Protein AF-A0A8T9BSM0-F1 (afdb_monomer_lite)

pLDDT: mean 89.09, std 10.53, range [49.81, 97.75]

Organism: NCBI:txid602035

Sequence (96 aa):
MRAKDTARLSVLRSLLSSTLNASKTSSPINTDLQMLSLLRKSSAQGKTASEEFRKNGREDLAAKEEAQVGILEEYAGGVEVVGEGEIRGVVEGVVN

Foldseek 3Di:
DPPPPPLLVVLVVVLVVVQVVCVVDPRHDDDPVSSLVVLVVLLVVLCVVLVVCVVVVNNVSNVSSVSNSVSSVVVSVPDDDDDPVNVVVVVVVVVD

Secondary structure (DSSP, 8-state):
--S--HHHHHHHHHHHHHHHHHTTSSS---SHHHHHHHHHHHHHHHHHHHHHHHHTT-HHHHHHHHHHHHHHHHHHHTS----HHHHHHHHHHHH-

Structure (mmCIF, N/CA/C/O backbone):
data_AF-A0A8T9BSM0-F1
#
_entry.id   AF-A0A8T9BSM0-F1
#
loop_
_atom_site.group_PDB
_atom_site.id
_atom_site.type_symbol
_atom_site.label_atom_id
_atom_site.label_alt_id
_atom_site.label_comp_id
_atom_site.label_asym_id
_atom_site.label_entity_id
_atom_site.label_seq_id
_atom_site.pdbx_PDB_ins_code
_atom_site.Cartn_x
_atom_site.Cartn_y
_atom_site.Cartn_z
_atom_site.occupancy
_atom_site.B_iso_or_equiv
_atom_site.auth_seq_id
_atom_site.auth_comp_id
_atom_site.auth_asym_id
_atom_site.auth_atom_id
_atom_site.pdbx_PDB_model_num
ATOM 1 N N . MET A 1 1 ? -9.005 17.663 -4.412 1.00 54.56 1 MET A N 1
ATOM 2 C CA . MET A 1 1 ? -10.133 18.341 -3.722 1.00 54.56 1 MET A CA 1
ATOM 3 C C . MET A 1 1 ? -11.311 18.653 -4.668 1.00 54.56 1 MET A C 1
ATOM 5 O O . MET A 1 1 ? -11.995 19.640 -4.456 1.00 54.56 1 MET A O 1
ATOM 9 N N . ARG A 1 2 ? -11.601 17.805 -5.677 1.00 53.81 2 ARG A N 1
ATOM 10 C CA . ARG A 1 2 ? -12.745 17.985 -6.605 1.00 53.81 2 ARG A CA 1
ATOM 11 C C . ARG A 1 2 ? -13.889 16.972 -6.410 1.00 53.81 2 ARG A C 1
ATOM 13 O O . ARG A 1 2 ? -15.028 17.331 -6.650 1.00 53.81 2 ARG A O 1
ATOM 20 N N . ALA A 1 3 ? -13.608 15.770 -5.894 1.00 66.62 3 ALA A N 1
ATOM 21 C CA . ALA A 1 3 ? -14.602 14.700 -5.700 1.00 66.62 3 ALA A CA 1
ATOM 22 C C . ALA A 1 3 ? -14.998 14.440 -4.228 1.00 66.62 3 ALA A C 1
ATOM 24 O O . ALA A 1 3 ? -15.693 13.476 -3.947 1.00 66.62 3 ALA A O 1
ATOM 25 N N . LYS A 1 4 ? -14.506 15.244 -3.269 1.00 72.50 4 LYS A N 1
ATOM 26 C CA . LYS A 1 4 ? -14.595 14.984 -1.808 1.00 72.50 4 LYS A CA 1
ATOM 27 C C . LYS A 1 4 ? -14.108 13.593 -1.344 1.00 72.50 4 LYS A C 1
ATOM 29 O O . LYS A 1 4 ? -14.261 13.272 -0.174 1.00 72.50 4 LYS A O 1
ATOM 34 N N . ASP A 1 5 ? -13.445 12.828 -2.209 1.00 84.88 5 ASP A N 1
ATOM 35 C CA . ASP A 1 5 ? -12.804 11.557 -1.871 1.00 84.88 5 ASP A CA 1
ATOM 36 C C . ASP A 1 5 ? -11.556 11.801 -1.005 1.00 84.88 5 ASP A C 1
ATOM 38 O O . ASP A 1 5 ? -10.457 12.105 -1.486 1.00 84.88 5 ASP A O 1
ATOM 42 N N . THR A 1 6 ? -11.764 11.772 0.309 1.00 86.81 6 THR A N 1
ATOM 43 C CA . THR A 1 6 ? -10.730 12.015 1.316 1.00 86.81 6 THR A CA 1
ATOM 44 C C . THR A 1 6 ? -9.766 10.840 1.440 1.00 86.81 6 THR A C 1
ATOM 46 O O . THR A 1 6 ? -8.580 11.074 1.679 1.00 86.81 6 THR A O 1
ATOM 49 N N . ALA A 1 7 ? -10.239 9.608 1.230 1.00 88.31 7 ALA A N 1
ATOM 50 C CA . ALA A 1 7 ? -9.427 8.398 1.304 1.00 88.3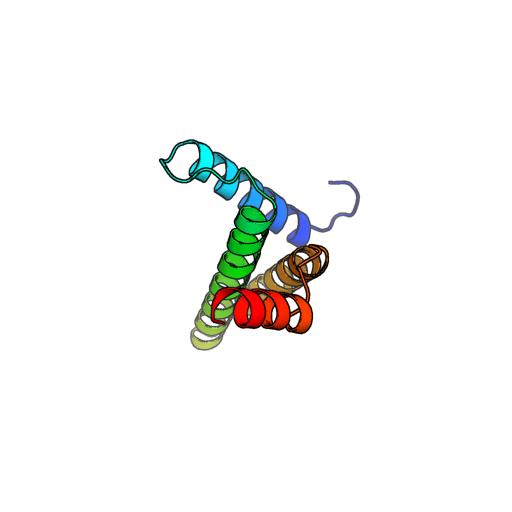1 7 ALA A CA 1
ATOM 51 C C . ALA A 1 7 ? -8.392 8.373 0.174 1.00 88.31 7 ALA A C 1
ATOM 53 O O . ALA A 1 7 ? -7.191 8.295 0.438 1.00 88.31 7 ALA A O 1
ATOM 54 N N . ARG A 1 8 ? -8.824 8.584 -1.074 1.00 92.19 8 ARG A N 1
ATOM 55 C CA . ARG A 1 8 ? -7.923 8.635 -2.237 1.00 92.19 8 ARG A CA 1
ATOM 56 C C . ARG A 1 8 ? -6.920 9.768 -2.136 1.00 92.19 8 ARG A C 1
ATOM 58 O O . ARG A 1 8 ? -5.744 9.604 -2.447 1.00 92.19 8 ARG A O 1
ATOM 65 N N . LEU A 1 9 ? -7.362 10.922 -1.643 1.00 92.06 9 LEU A N 1
ATOM 66 C CA . LEU A 1 9 ? -6.473 12.053 -1.411 1.00 92.06 9 LEU A CA 1
ATOM 67 C C . LEU A 1 9 ? -5.410 11.752 -0.341 1.00 92.06 9 LEU A C 1
ATOM 69 O O . LEU A 1 9 ? -4.268 12.183 -0.495 1.00 92.06 9 LEU A O 1
ATOM 73 N N . SER A 1 10 ? -5.774 11.037 0.726 1.00 91.38 10 SER A N 1
ATOM 74 C CA . SER A 1 10 ? -4.831 10.584 1.756 1.00 91.38 10 SER A CA 1
ATOM 75 C C . SER A 1 10 ? -3.771 9.658 1.159 1.00 91.38 10 SER A C 1
ATOM 77 O O . SER A 1 10 ? -2.578 9.923 1.308 1.00 91.38 10 SER A O 1
ATOM 79 N N . VAL A 1 11 ? -4.204 8.647 0.397 1.00 94.44 11 VAL A N 1
ATOM 80 C CA . VAL A 1 11 ? -3.317 7.695 -0.291 1.00 94.44 11 VAL A CA 1
ATOM 81 C C . VAL A 1 11 ? -2.330 8.422 -1.203 1.00 94.44 11 VAL A C 1
ATOM 83 O O . VAL A 1 11 ? -1.121 8.251 -1.064 1.00 94.44 11 VAL A O 1
ATOM 86 N N . LEU A 1 12 ? -2.818 9.301 -2.083 1.00 93.94 12 LEU A N 1
ATOM 87 C CA . LEU A 1 12 ? -1.966 10.040 -3.019 1.00 93.94 12 LEU A CA 1
ATOM 88 C C . LEU A 1 12 ? -0.943 10.936 -2.309 1.00 93.94 12 LEU A C 1
ATOM 90 O O . LEU A 1 12 ? 0.207 11.019 -2.738 1.00 93.94 12 LEU A O 1
ATOM 94 N N . ARG A 1 13 ? -1.328 11.597 -1.209 1.00 94.81 13 ARG A N 1
ATOM 95 C CA . ARG A 1 13 ? -0.390 12.407 -0.413 1.00 94.81 13 ARG A CA 1
ATOM 96 C C . ARG A 1 13 ? 0.669 11.554 0.268 1.00 94.81 13 ARG A C 1
ATOM 98 O O . ARG A 1 13 ? 1.831 11.955 0.288 1.00 94.81 13 ARG A O 1
ATOM 105 N N . SER A 1 14 ? 0.270 10.404 0.806 1.00 93.69 14 SER A N 1
ATOM 106 C CA . SER A 1 14 ? 1.190 9.450 1.422 1.00 93.69 14 SER A CA 1
ATOM 107 C C . SER A 1 14 ? 2.221 8.966 0.402 1.00 93.69 14 SER A C 1
ATOM 109 O O . SER A 1 14 ? 3.418 9.122 0.622 1.00 93.69 14 SER A O 1
ATOM 111 N N . LEU A 1 15 ? 1.772 8.526 -0.778 1.00 94.62 15 LEU A N 1
ATOM 112 C CA . LEU A 1 15 ? 2.649 8.076 -1.863 1.00 94.62 15 LEU A CA 1
ATOM 113 C C . LEU A 1 15 ? 3.595 9.174 -2.359 1.00 94.62 15 LEU A C 1
ATOM 115 O O . LEU A 1 15 ? 4.782 8.916 -2.569 1.00 94.62 15 LEU A O 1
ATOM 119 N N . LEU A 1 16 ? 3.100 10.406 -2.508 1.00 94.88 16 LEU A N 1
ATOM 120 C CA . LEU A 1 16 ? 3.937 11.548 -2.877 1.00 94.88 16 LEU A CA 1
ATOM 121 C C . LEU A 1 16 ? 5.025 11.794 -1.825 1.00 94.88 16 LEU A C 1
ATOM 123 O O . LEU A 1 16 ? 6.184 12.002 -2.177 1.00 94.88 16 LEU A O 1
ATOM 127 N N . SER A 1 17 ? 4.670 11.733 -0.539 1.00 96.12 17 SER A N 1
ATOM 128 C CA . SER A 1 17 ? 5.636 11.874 0.550 1.00 96.12 17 SER A CA 1
ATOM 129 C C . SER A 1 17 ? 6.653 10.734 0.558 1.00 96.12 17 SER A C 1
ATOM 131 O O . SER A 1 17 ? 7.847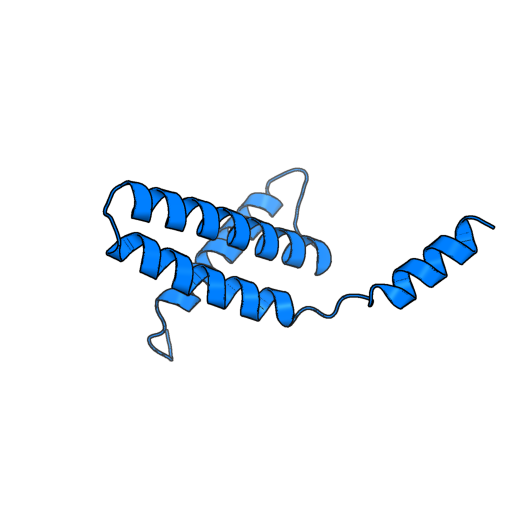 11.002 0.669 1.00 96.12 17 SER A O 1
ATOM 133 N N . SER A 1 18 ? 6.222 9.484 0.378 1.00 94.19 18 SER A N 1
ATOM 134 C CA . SER A 1 18 ? 7.116 8.326 0.275 1.00 94.19 18 SER A CA 1
ATOM 135 C C . SER A 1 18 ? 8.091 8.460 -0.892 1.00 94.19 18 SER A C 1
ATOM 137 O O . SER A 1 18 ? 9.282 8.216 -0.718 1.00 94.19 18 SER A O 1
ATOM 139 N N . THR A 1 19 ? 7.612 8.915 -2.049 1.00 94.56 19 THR A N 1
ATOM 140 C CA . THR A 1 19 ? 8.436 9.135 -3.246 1.00 94.56 19 THR A CA 1
ATOM 141 C C . THR A 1 19 ? 9.444 10.263 -3.026 1.00 94.56 19 THR A C 1
ATOM 143 O O . THR A 1 19 ? 10.631 10.105 -3.306 1.00 94.56 19 THR A O 1
ATOM 146 N N . LEU A 1 20 ? 9.000 11.382 -2.444 1.00 95.56 20 LEU A N 1
ATOM 147 C CA . LEU A 1 20 ? 9.866 12.508 -2.086 1.00 95.56 20 LEU A CA 1
ATOM 148 C C . LEU A 1 20 ? 10.905 12.140 -1.018 1.00 95.56 20 LEU A C 1
ATOM 150 O O . LEU A 1 20 ? 12.003 12.686 -1.002 1.00 95.56 20 LEU A O 1
ATOM 154 N N . ASN A 1 21 ? 10.566 11.248 -0.094 1.00 95.12 21 ASN A N 1
ATOM 155 C CA . ASN A 1 21 ? 11.520 10.764 0.895 1.00 95.12 21 ASN A CA 1
ATOM 156 C C . ASN A 1 21 ? 12.533 9.819 0.244 1.00 95.12 21 ASN A C 1
ATOM 158 O O . ASN A 1 21 ? 13.727 9.969 0.485 1.00 95.12 21 ASN A O 1
ATOM 162 N N . ALA A 1 22 ? 12.085 8.911 -0.628 1.00 95.06 22 ALA A N 1
ATOM 163 C CA . ALA A 1 22 ? 12.959 8.007 -1.370 1.00 95.06 22 ALA A CA 1
ATOM 164 C C . ALA A 1 22 ? 13.974 8.765 -2.243 1.00 95.06 22 ALA A C 1
ATOM 166 O O . ALA A 1 22 ? 15.139 8.372 -2.289 1.00 95.06 22 ALA A O 1
ATOM 167 N N . SER A 1 23 ? 13.581 9.891 -2.854 1.00 94.69 23 SER A N 1
ATOM 168 C CA . SER A 1 23 ? 14.484 10.716 -3.674 1.00 94.69 23 SER A CA 1
ATOM 169 C C . SER A 1 23 ? 15.644 11.352 -2.899 1.00 94.69 23 SER A C 1
ATOM 171 O O . SER A 1 23 ? 16.632 11.760 -3.503 1.00 94.69 23 SER A O 1
ATOM 173 N N . LYS A 1 24 ? 15.558 11.404 -1.565 1.00 95.25 24 LYS A N 1
ATOM 174 C CA . LYS A 1 24 ? 16.625 11.887 -0.672 1.00 95.25 24 LYS A CA 1
ATOM 175 C C . LYS A 1 24 ? 17.543 10.766 -0.173 1.00 95.25 24 LYS A C 1
ATOM 177 O O . LYS A 1 24 ? 18.409 11.017 0.660 1.00 95.25 24 LYS A O 1
ATOM 182 N N . THR A 1 25 ? 17.334 9.532 -0.627 1.00 95.00 25 THR A N 1
ATOM 183 C CA . THR A 1 25 ? 18.113 8.349 -0.234 1.00 95.00 25 THR A CA 1
ATOM 184 C C . THR A 1 25 ? 18.905 7.796 -1.418 1.00 95.00 25 THR A C 1
ATOM 186 O O . THR A 1 25 ? 18.771 8.266 -2.544 1.00 95.00 25 THR A O 1
ATOM 189 N N . SER A 1 26 ? 19.700 6.749 -1.187 1.00 93.38 26 SER A N 1
ATOM 190 C CA . SER A 1 26 ? 20.380 6.004 -2.254 1.00 93.38 26 SER A CA 1
ATOM 191 C C . SER A 1 26 ? 19.437 5.163 -3.127 1.00 93.38 26 SER A C 1
ATOM 193 O O . SER A 1 26 ? 19.891 4.547 -4.086 1.00 93.38 26 SER A O 1
ATOM 195 N N . SER A 1 27 ? 18.140 5.097 -2.803 1.00 91.88 27 SER A N 1
ATOM 196 C CA . SER A 1 27 ? 17.141 4.273 -3.498 1.00 91.88 27 SER A CA 1
ATOM 197 C C . SER A 1 27 ? 15.934 5.107 -3.962 1.00 91.88 27 SER A C 1
ATOM 199 O O . SER A 1 27 ? 14.826 4.919 -3.454 1.00 91.88 27 SER A O 1
ATOM 201 N N . PRO A 1 28 ? 16.122 6.052 -4.904 1.00 94.75 28 PRO A N 1
ATOM 202 C CA . PRO A 1 28 ? 15.026 6.822 -5.484 1.00 94.75 28 PRO A CA 1
ATOM 203 C C . PRO A 1 28 ? 14.082 5.941 -6.317 1.00 94.75 28 PRO A C 1
ATOM 205 O O . PRO A 1 28 ? 14.483 4.919 -6.878 1.00 94.75 28 PRO A O 1
ATOM 208 N N . ILE A 1 29 ? 12.827 6.377 -6.434 1.00 94.56 29 ILE A N 1
ATOM 209 C CA . ILE A 1 29 ? 11.820 5.761 -7.305 1.00 94.56 29 ILE A CA 1
ATOM 210 C C . ILE A 1 29 ? 11.846 6.500 -8.643 1.00 94.56 29 ILE A C 1
ATOM 212 O O . ILE A 1 29 ? 11.372 7.629 -8.730 1.00 94.56 29 ILE A O 1
ATOM 216 N N . ASN A 1 30 ? 12.406 5.859 -9.665 1.00 92.56 30 ASN A N 1
ATOM 217 C CA . ASN A 1 30 ? 12.587 6.421 -11.008 1.00 92.56 30 ASN A CA 1
ATOM 218 C C . ASN A 1 30 ? 11.875 5.610 -12.101 1.00 92.56 30 ASN A C 1
ATOM 220 O O . ASN A 1 30 ? 11.888 6.009 -13.261 1.00 92.56 30 ASN A O 1
ATOM 224 N N . THR A 1 31 ? 11.301 4.457 -11.755 1.00 92.31 31 THR A N 1
ATOM 225 C CA . THR A 1 31 ? 10.673 3.533 -12.707 1.00 92.31 31 THR A CA 1
ATOM 226 C C . THR A 1 31 ? 9.295 3.103 -12.227 1.00 92.31 31 THR A C 1
ATOM 228 O O . THR A 1 31 ? 9.040 3.030 -11.020 1.00 92.31 31 THR A O 1
ATOM 231 N N . ASP A 1 32 ? 8.431 2.737 -13.172 1.00 89.19 32 ASP A N 1
ATOM 232 C CA . ASP A 1 32 ? 7.077 2.261 -12.878 1.00 89.19 32 ASP A CA 1
ATOM 233 C C . ASP A 1 32 ? 7.092 0.991 -12.021 1.00 89.19 32 ASP A C 1
ATOM 235 O O . ASP A 1 32 ? 6.271 0.839 -11.121 1.00 89.19 32 ASP A O 1
ATOM 239 N N . LEU A 1 33 ? 8.088 0.117 -12.203 1.00 90.31 33 LEU A N 1
ATOM 240 C CA . LEU A 1 33 ? 8.271 -1.076 -11.370 1.00 90.31 33 LEU A CA 1
ATOM 241 C C . LEU A 1 33 ? 8.626 -0.735 -9.917 1.00 90.31 33 LEU A C 1
ATOM 243 O O . LEU A 1 33 ? 8.114 -1.366 -8.990 1.00 90.31 33 LEU A O 1
ATOM 247 N N . GLN A 1 34 ? 9.471 0.275 -9.688 1.00 92.88 34 GLN A N 1
ATOM 248 C CA . GLN A 1 34 ? 9.764 0.746 -8.331 1.00 92.88 34 GLN A CA 1
ATOM 249 C C . GLN A 1 34 ? 8.529 1.388 -7.690 1.00 92.88 34 GLN A C 1
ATOM 251 O O . GLN A 1 34 ? 8.272 1.173 -6.504 1.00 92.88 34 GLN A O 1
ATOM 256 N N . MET A 1 35 ? 7.733 2.123 -8.472 1.00 93.50 35 MET A N 1
ATOM 257 C CA . MET A 1 35 ? 6.469 2.695 -8.007 1.00 93.50 35 MET A CA 1
ATOM 258 C C . MET A 1 35 ? 5.447 1.600 -7.675 1.00 93.50 35 MET A C 1
ATOM 260 O O . MET A 1 35 ? 4.827 1.631 -6.613 1.00 93.50 35 MET A O 1
ATOM 264 N N . LEU A 1 36 ? 5.328 0.575 -8.518 1.00 92.75 36 LEU A N 1
ATOM 265 C CA . LEU A 1 36 ? 4.497 -0.599 -8.261 1.00 92.75 36 LEU A CA 1
A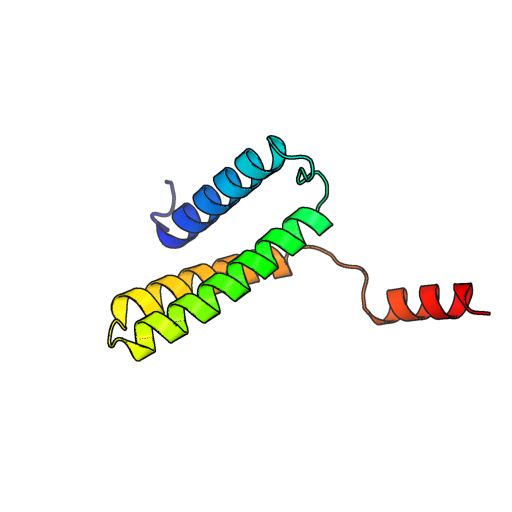TOM 266 C C . LEU A 1 36 ? 4.942 -1.339 -6.995 1.00 92.75 36 LEU A C 1
ATOM 268 O O . LEU A 1 36 ? 4.108 -1.755 -6.189 1.00 92.75 36 LEU A O 1
ATOM 272 N N . SER A 1 37 ? 6.252 -1.468 -6.777 1.00 93.69 37 SER A N 1
ATOM 273 C CA . SER A 1 37 ? 6.788 -2.041 -5.542 1.00 93.69 37 SER A CA 1
ATOM 274 C C . SER A 1 37 ? 6.409 -1.208 -4.315 1.00 93.69 37 SER A C 1
ATOM 276 O O . SER A 1 37 ? 6.086 -1.787 -3.276 1.00 93.69 37 SER A O 1
ATOM 278 N N . LEU A 1 38 ? 6.426 0.127 -4.413 1.00 94.56 38 LEU A N 1
ATOM 279 C CA . LEU A 1 38 ? 5.958 1.007 -3.341 1.00 94.56 38 LEU A CA 1
ATOM 280 C C . LEU A 1 38 ? 4.461 0.797 -3.075 1.00 94.56 38 LEU A C 1
ATOM 282 O O . LEU A 1 38 ? 4.088 0.583 -1.925 1.00 94.56 38 LEU A O 1
ATOM 286 N N . LEU A 1 39 ? 3.621 0.790 -4.117 1.00 94.75 39 LEU A N 1
ATOM 287 C CA . LEU A 1 39 ? 2.174 0.568 -4.000 1.00 94.75 39 LEU A CA 1
ATOM 288 C C . LEU A 1 39 ? 1.855 -0.757 -3.295 1.00 94.75 39 LEU A C 1
ATOM 290 O O . LEU A 1 39 ? 1.085 -0.783 -2.334 1.00 94.75 39 LEU A O 1
ATOM 294 N N . ARG A 1 40 ? 2.499 -1.851 -3.721 1.00 94.44 40 ARG A N 1
ATOM 295 C CA . ARG A 1 40 ? 2.338 -3.180 -3.110 1.00 94.44 40 ARG A CA 1
ATOM 296 C C . ARG A 1 40 ? 2.785 -3.194 -1.651 1.00 94.44 40 ARG A C 1
ATOM 298 O O . ARG A 1 40 ? 2.081 -3.741 -0.804 1.00 94.44 40 ARG A O 1
ATOM 305 N N . LYS A 1 41 ? 3.922 -2.563 -1.342 1.00 95.31 41 LYS A N 1
ATOM 306 C CA . LYS A 1 41 ? 4.422 -2.445 0.033 1.00 95.31 41 LYS A CA 1
ATOM 307 C C . LYS A 1 41 ? 3.449 -1.669 0.920 1.00 95.31 41 LYS A C 1
ATOM 309 O O . LYS A 1 41 ? 3.137 -2.129 2.013 1.00 95.31 41 LYS A O 1
ATOM 314 N N . SER A 1 42 ? 2.955 -0.524 0.454 1.00 95.00 42 SER A N 1
ATOM 315 C CA . SER A 1 42 ? 1.975 0.282 1.185 1.00 95.00 42 SER A CA 1
ATOM 316 C C . SER A 1 42 ? 0.661 -0.471 1.397 1.00 95.00 42 SER A C 1
ATOM 318 O O . SER A 1 42 ? 0.110 -0.413 2.491 1.00 95.00 42 SER A O 1
ATOM 320 N N . SER A 1 43 ? 0.192 -1.227 0.398 1.00 95.56 43 SER A N 1
ATOM 321 C CA . SER A 1 43 ? -1.002 -2.075 0.529 1.00 95.56 43 SER A CA 1
ATOM 322 C C . SER A 1 43 ? -0.810 -3.152 1.603 1.00 95.56 43 SER A C 1
ATOM 324 O O . SER A 1 43 ? -1.649 -3.302 2.488 1.00 95.56 43 SER A O 1
ATOM 326 N N . ALA A 1 44 ? 0.335 -3.844 1.602 1.00 95.75 44 ALA A N 1
ATOM 327 C CA . ALA A 1 44 ? 0.651 -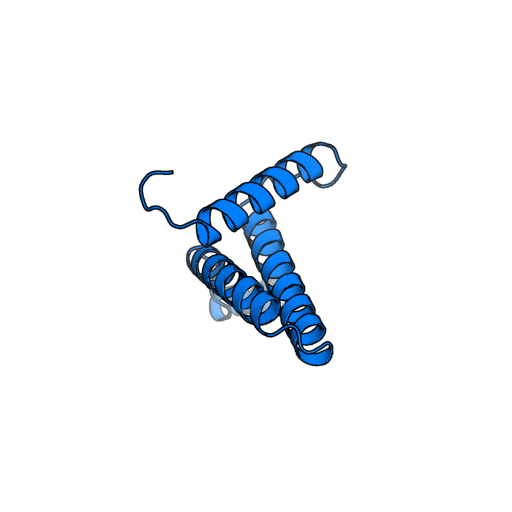4.841 2.624 1.00 95.75 44 ALA A CA 1
ATOM 328 C C . ALA A 1 44 ? 0.699 -4.234 4.038 1.00 95.75 44 ALA A C 1
ATOM 330 O O . ALA A 1 44 ? 0.118 -4.792 4.965 1.00 95.75 44 ALA A O 1
ATOM 331 N N . GLN A 1 45 ? 1.331 -3.065 4.194 1.00 96.00 45 GLN A N 1
ATOM 332 C CA . GLN A 1 45 ? 1.372 -2.344 5.471 1.00 96.00 45 GLN A CA 1
ATOM 333 C C . GLN A 1 45 ? -0.027 -1.945 5.956 1.00 96.00 45 GLN A C 1
ATOM 335 O O . GLN A 1 45 ? -0.330 -2.128 7.132 1.00 96.00 45 GLN A O 1
ATOM 340 N N . GLY A 1 46 ? -0.889 -1.454 5.059 1.00 95.94 46 GLY A N 1
ATOM 341 C CA . GLY A 1 46 ? -2.278 -1.119 5.385 1.00 95.94 46 GLY A CA 1
ATOM 342 C C . GLY A 1 46 ? -3.095 -2.338 5.825 1.00 95.94 46 GLY A C 1
ATOM 343 O O . GLY A 1 46 ? -3.862 -2.248 6.781 1.00 95.94 46 GLY A O 1
ATOM 344 N N . LYS A 1 47 ? -2.884 -3.509 5.205 1.00 96.69 47 LYS A N 1
ATOM 345 C CA . LYS A 1 47 ? -3.527 -4.768 5.630 1.00 96.69 47 LYS A CA 1
ATOM 346 C C . LYS A 1 47 ? -3.109 -5.165 7.043 1.00 96.69 47 LYS A C 1
ATOM 348 O O . LYS A 1 47 ? -3.972 -5.421 7.877 1.00 96.69 47 LYS A O 1
ATOM 353 N N . THR A 1 48 ? -1.806 -5.143 7.334 1.00 97.56 48 THR A N 1
ATOM 354 C CA . THR A 1 48 ? -1.298 -5.412 8.689 1.00 97.56 48 THR A CA 1
ATOM 355 C C . THR A 1 48 ? -1.870 -4.422 9.705 1.00 97.56 48 THR A C 1
ATOM 357 O O . THR A 1 48 ? -2.341 -4.840 10.760 1.00 97.56 48 THR A O 1
ATOM 360 N N . ALA A 1 49 ? -1.906 -3.128 9.375 1.00 96.56 49 ALA A N 1
ATOM 361 C CA . ALA A 1 49 ? -2.469 -2.102 10.249 1.00 96.56 49 ALA A CA 1
ATOM 362 C C . ALA A 1 49 ? -3.974 -2.306 10.499 1.00 96.56 49 ALA A C 1
ATOM 364 O O . ALA A 1 49 ? -4.418 -2.187 11.640 1.00 96.56 49 ALA A O 1
ATOM 365 N N . SER A 1 50 ? -4.759 -2.664 9.473 1.00 97.19 50 SER A N 1
ATOM 366 C CA . SER A 1 50 ? -6.186 -2.974 9.646 1.00 97.19 50 SER A CA 1
ATOM 367 C C . SER A 1 50 ? -6.394 -4.138 10.618 1.00 97.19 50 SER A C 1
ATOM 369 O O . SER A 1 50 ? -7.185 -4.038 11.560 1.00 97.19 50 SER A O 1
ATOM 371 N N . GLU A 1 51 ? -5.634 -5.224 10.450 1.00 97.25 51 GLU A N 1
ATOM 372 C CA . GLU A 1 51 ? -5.704 -6.376 11.351 1.00 97.25 51 GLU A CA 1
ATOM 373 C C . GLU A 1 51 ? -5.336 -6.007 12.793 1.00 97.25 51 GLU A C 1
ATOM 375 O O . GLU A 1 51 ? -5.987 -6.466 13.733 1.00 97.25 51 GLU A O 1
ATOM 380 N N . GLU A 1 52 ? -4.313 -5.173 12.988 1.00 97.75 52 GLU A N 1
ATOM 381 C CA . GLU A 1 52 ? -3.924 -4.675 14.309 1.00 97.75 52 GLU A CA 1
ATOM 382 C C . GLU A 1 52 ? -5.005 -3.787 14.932 1.00 97.75 52 GLU A C 1
ATOM 384 O O . GLU A 1 52 ? -5.325 -3.950 16.112 1.00 97.75 52 GLU A O 1
ATOM 389 N N . PHE A 1 53 ? -5.623 -2.885 14.167 1.00 97.38 53 PHE A N 1
ATOM 390 C CA . PHE A 1 53 ? -6.727 -2.068 14.669 1.00 97.38 53 PHE A CA 1
ATOM 391 C C . PHE A 1 53 ? -7.933 -2.919 15.057 1.00 97.38 53 PHE A C 1
ATOM 393 O O . PHE A 1 53 ? -8.486 -2.723 16.143 1.00 97.38 53 PHE A O 1
ATOM 400 N N . ARG A 1 54 ? -8.285 -3.917 14.240 1.00 96.75 54 ARG A N 1
ATOM 401 C CA . ARG A 1 54 ? -9.369 -4.857 14.539 1.00 96.75 54 ARG A CA 1
ATOM 402 C C . ARG A 1 54 ? -9.091 -5.656 15.814 1.00 96.75 54 ARG A C 1
ATOM 404 O O . ARG A 1 54 ? -9.960 -5.754 16.677 1.00 96.75 54 ARG A O 1
ATOM 411 N N . LYS A 1 55 ? -7.861 -6.157 15.992 1.00 97.19 55 LYS A N 1
ATOM 412 C CA . LYS A 1 55 ? -7.434 -6.858 17.223 1.00 97.19 55 LYS A CA 1
ATOM 413 C C . LYS A 1 55 ? -7.563 -5.987 18.477 1.00 97.19 55 LYS A C 1
ATOM 415 O O . LYS A 1 55 ? -7.836 -6.511 19.550 1.00 97.19 55 LYS A O 1
ATOM 420 N N . ASN A 1 56 ? -7.406 -4.671 18.338 1.00 96.94 56 ASN A N 1
ATOM 421 C CA . ASN A 1 56 ? -7.541 -3.699 19.425 1.00 96.94 56 ASN A CA 1
ATOM 422 C C . ASN A 1 56 ? -8.958 -3.095 19.549 1.00 96.94 56 ASN A C 1
ATOM 424 O O . ASN A 1 56 ? -9.141 -2.107 20.261 1.00 96.94 56 ASN A O 1
ATOM 428 N N . GLY A 1 57 ? -9.963 -3.646 18.856 1.00 96.56 57 GLY A N 1
ATOM 429 C CA . GLY A 1 57 ? -11.356 -3.184 18.926 1.00 96.56 57 GLY A CA 1
ATOM 430 C C . GLY A 1 57 ? -11.627 -1.843 18.232 1.00 96.56 57 GLY A C 1
ATOM 431 O O . GLY A 1 57 ? -12.642 -1.203 18.502 1.00 96.56 57 GLY A O 1
ATOM 432 N N . ARG A 1 58 ? -10.727 -1.391 17.351 1.00 97.00 58 ARG A N 1
ATOM 433 C CA . ARG A 1 58 ? -10.820 -0.126 16.604 1.00 97.00 58 ARG A CA 1
ATOM 434 C C . ARG A 1 58 ? -11.302 -0.350 15.174 1.00 97.00 58 ARG A C 1
ATOM 436 O O . ARG A 1 58 ? -10.582 -0.089 14.211 1.00 97.00 58 ARG A O 1
ATOM 443 N N . GLU A 1 59 ? -12.543 -0.811 15.042 1.00 96.00 59 GLU A N 1
ATOM 444 C CA . GLU A 1 59 ? -13.154 -1.118 13.740 1.00 96.00 59 GLU A CA 1
ATOM 445 C C . GLU A 1 59 ? -13.231 0.109 12.815 1.00 96.00 59 GLU A C 1
ATOM 447 O O . GLU A 1 59 ? -13.093 -0.005 11.599 1.00 96.00 59 GLU A O 1
ATOM 452 N N . ASP A 1 60 ? -13.374 1.307 13.392 1.00 95.62 60 ASP A N 1
ATOM 453 C CA . ASP A 1 60 ? -13.371 2.580 12.669 1.00 95.62 60 ASP A CA 1
ATOM 454 C C . ASP A 1 60 ? -12.054 2.827 11.916 1.00 95.62 60 ASP A C 1
ATOM 456 O O . ASP A 1 60 ? -12.054 3.315 10.783 1.00 95.62 60 ASP A O 1
ATOM 460 N N . LEU A 1 61 ? -10.927 2.471 12.537 1.00 94.31 61 LEU A N 1
ATOM 461 C CA . LEU A 1 61 ? -9.606 2.602 11.930 1.00 94.31 61 LEU A CA 1
ATOM 462 C C . LEU A 1 61 ? -9.315 1.454 10.966 1.00 94.31 61 LEU A C 1
ATOM 464 O O . LEU A 1 61 ? -8.748 1.704 9.905 1.00 94.31 61 LEU A O 1
ATOM 468 N N . ALA A 1 62 ? -9.753 0.235 11.289 1.00 96.81 62 ALA A N 1
ATOM 469 C CA . ALA A 1 62 ? -9.624 -0.921 10.404 1.00 96.81 62 ALA A CA 1
ATOM 470 C C . ALA A 1 62 ? -10.319 -0.676 9.052 1.00 96.81 62 ALA A C 1
ATOM 472 O O . ALA A 1 62 ? -9.688 -0.761 7.998 1.00 96.81 62 ALA A O 1
ATOM 473 N N . ALA A 1 63 ? -11.579 -0.228 9.078 1.00 95.44 63 ALA A N 1
ATOM 474 C CA . ALA A 1 63 ? -12.332 0.108 7.870 1.00 95.44 63 ALA A CA 1
ATOM 475 C C . ALA A 1 63 ? -11.672 1.237 7.056 1.00 95.44 63 ALA A C 1
ATOM 477 O O . ALA A 1 63 ? -11.695 1.237 5.823 1.00 95.44 63 ALA A O 1
ATOM 478 N N . LYS A 1 64 ? -11.053 2.210 7.736 1.00 94.50 64 LYS A N 1
ATOM 479 C CA . LYS A 1 64 ? -10.329 3.303 7.079 1.00 94.50 64 LYS A CA 1
ATOM 480 C C . LYS A 1 64 ? -9.051 2.819 6.390 1.00 94.50 64 LYS A C 1
ATOM 482 O O . LYS A 1 64 ? -8.729 3.316 5.309 1.00 94.50 64 LYS A O 1
ATOM 487 N N . GLU A 1 65 ? -8.310 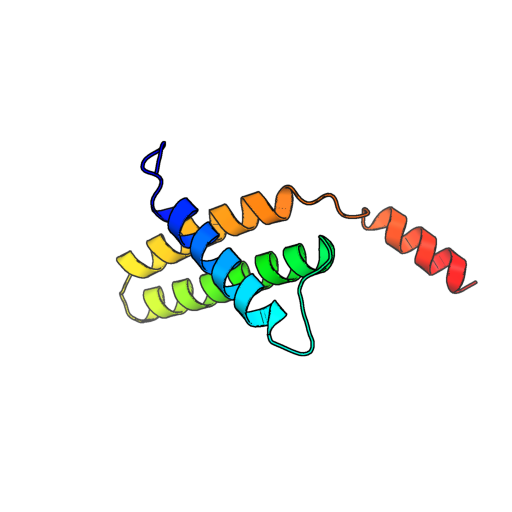1.900 7.001 1.00 95.19 65 GLU A N 1
ATOM 488 C CA . GLU A 1 65 ? -7.136 1.288 6.372 1.00 95.19 65 GLU A CA 1
ATOM 489 C C . GLU A 1 65 ? -7.538 0.416 5.181 1.00 95.19 65 GLU A C 1
ATOM 491 O O . GLU A 1 65 ? -6.958 0.548 4.107 1.00 95.19 65 GLU A O 1
ATOM 496 N N . GLU A 1 66 ? -8.599 -0.379 5.299 1.00 95.31 66 GLU A N 1
ATOM 497 C CA . GLU A 1 66 ? -9.116 -1.195 4.191 1.00 95.31 66 GLU A CA 1
ATOM 498 C C . GLU A 1 66 ? -9.553 -0.363 2.985 1.00 95.31 66 GLU A C 1
ATOM 500 O O . GLU A 1 66 ? -9.222 -0.699 1.847 1.00 95.31 66 GLU A O 1
ATOM 505 N N . ALA A 1 67 ? -10.228 0.765 3.217 1.00 95.31 67 ALA A N 1
ATOM 506 C CA . ALA A 1 67 ? -10.586 1.687 2.143 1.00 95.31 67 ALA A CA 1
ATOM 507 C C . ALA A 1 67 ? -9.344 2.236 1.416 1.00 95.31 67 ALA A C 1
ATOM 509 O O . ALA A 1 67 ? -9.346 2.384 0.194 1.00 95.31 67 ALA A O 1
ATOM 510 N N . GLN A 1 68 ? -8.266 2.526 2.151 1.00 94.62 68 GLN A N 1
ATOM 511 C CA . GLN A 1 68 ? -7.002 2.977 1.562 1.00 94.62 68 GLN A CA 1
ATOM 512 C C . GLN A 1 68 ? -6.286 1.851 0.803 1.00 94.62 68 GLN A C 1
ATOM 514 O O . GLN A 1 68 ? -5.764 2.091 -0.287 1.00 94.62 68 GLN A O 1
ATOM 519 N N . VAL A 1 69 ? -6.302 0.627 1.338 1.00 96.44 69 VAL A N 1
ATOM 520 C CA . VAL A 1 69 ? -5.764 -0.578 0.690 1.00 96.44 69 VAL A CA 1
ATOM 521 C C . VAL A 1 69 ? -6.452 -0.834 -0.647 1.00 96.44 69 VAL A C 1
ATOM 523 O O . VAL A 1 69 ? -5.757 -1.028 -1.640 1.00 96.44 69 VAL A O 1
ATOM 526 N N . GLY A 1 70 ? -7.785 -0.756 -0.711 1.00 94.88 70 GLY A N 1
ATOM 527 C CA . GLY A 1 70 ? -8.520 -0.952 -1.964 1.00 94.88 70 GLY A CA 1
ATOM 528 C C . GLY A 1 70 ? -8.103 0.035 -3.061 1.00 94.88 70 GLY A C 1
ATOM 529 O O . GLY A 1 70 ? -7.921 -0.348 -4.212 1.00 94.88 70 GLY A O 1
ATOM 530 N N . ILE A 1 71 ? -7.852 1.296 -2.699 1.00 95.00 71 ILE A N 1
ATOM 531 C CA . ILE A 1 71 ? -7.375 2.325 -3.639 1.00 95.00 71 ILE A CA 1
ATOM 532 C C . ILE A 1 71 ? -5.930 2.051 -4.085 1.00 95.00 71 ILE A C 1
ATOM 534 O O . ILE A 1 71 ? -5.583 2.266 -5.246 1.00 95.00 71 ILE A O 1
ATOM 538 N N . LEU A 1 72 ? -5.069 1.581 -3.179 1.00 94.50 72 LEU A N 1
ATOM 539 C CA . LEU A 1 72 ? -3.699 1.186 -3.521 1.00 94.50 72 LEU A CA 1
ATOM 540 C C . LEU A 1 72 ? -3.680 -0.004 -4.488 1.00 94.50 72 LEU A C 1
ATOM 542 O O . LEU A 1 72 ? -2.871 -0.018 -5.414 1.00 94.50 72 LEU A O 1
ATOM 546 N N . GLU A 1 73 ? -4.568 -0.979 -4.291 1.00 93.38 73 GLU A N 1
ATOM 547 C CA . GLU A 1 73 ? -4.727 -2.132 -5.182 1.00 93.38 73 GLU A CA 1
ATOM 548 C C . GLU A 1 73 ? -5.296 -1.734 -6.547 1.00 93.38 73 GLU A C 1
ATOM 550 O O . GLU A 1 73 ? -4.787 -2.205 -7.562 1.00 93.38 73 GLU A O 1
ATOM 555 N N . GLU A 1 74 ? -6.264 -0.813 -6.589 1.00 93.00 74 GLU A N 1
ATOM 556 C CA . GLU A 1 74 ? -6.775 -0.220 -7.833 1.00 93.00 74 GLU A CA 1
ATOM 557 C C . GLU A 1 74 ? -5.632 0.398 -8.656 1.00 93.00 74 GLU A C 1
ATOM 559 O O . GLU A 1 74 ? -5.484 0.103 -9.842 1.00 93.00 74 GLU A O 1
ATOM 564 N N . TYR A 1 75 ? -4.767 1.200 -8.024 1.00 91.81 75 TYR A N 1
ATOM 565 C CA . TYR A 1 75 ? -3.620 1.798 -8.710 1.00 91.81 75 TYR A CA 1
ATOM 566 C C . TYR A 1 75 ? -2.551 0.780 -9.103 1.00 91.81 75 TYR A C 1
ATOM 568 O O . TYR A 1 75 ? -1.973 0.898 -10.181 1.00 91.81 75 TYR A O 1
ATOM 576 N N . ALA A 1 76 ? -2.289 -0.220 -8.262 1.00 90.19 76 ALA A N 1
ATOM 577 C CA . ALA A 1 76 ? -1.332 -1.273 -8.582 1.00 90.19 76 ALA A CA 1
ATOM 578 C C . ALA A 1 76 ? -1.798 -2.132 -9.769 1.00 90.19 76 ALA A C 1
ATOM 580 O O . ALA A 1 76 ? -0.971 -2.529 -10.585 1.00 90.19 76 ALA A O 1
ATOM 581 N N . GLY A 1 77 ? -3.103 -2.400 -9.879 1.00 87.44 77 GLY A N 1
ATOM 582 C CA . GLY A 1 77 ? -3.696 -3.157 -10.985 1.00 87.44 77 GLY A CA 1
ATOM 583 C C . GLY A 1 77 ? -3.710 -2.409 -12.321 1.00 87.44 77 GLY A C 1
ATOM 584 O O . GLY A 1 77 ? -3.799 -3.046 -13.365 1.00 87.44 77 GLY A O 1
ATOM 585 N N . GLY A 1 78 ? -3.590 -1.078 -12.303 1.00 84.62 78 GLY A N 1
ATOM 586 C CA . GLY A 1 78 ? -3.456 -0.257 -13.509 1.00 84.62 78 GLY A CA 1
ATOM 587 C C . GLY A 1 78 ? -2.042 -0.216 -14.100 1.00 84.62 78 GLY A C 1
ATOM 588 O O . GLY A 1 78 ? -1.861 0.363 -15.168 1.00 84.62 78 GLY A O 1
ATOM 589 N N . VAL A 1 79 ? -1.040 -0.789 -13.422 1.00 79.88 79 VAL A N 1
ATOM 590 C CA . VAL A 1 79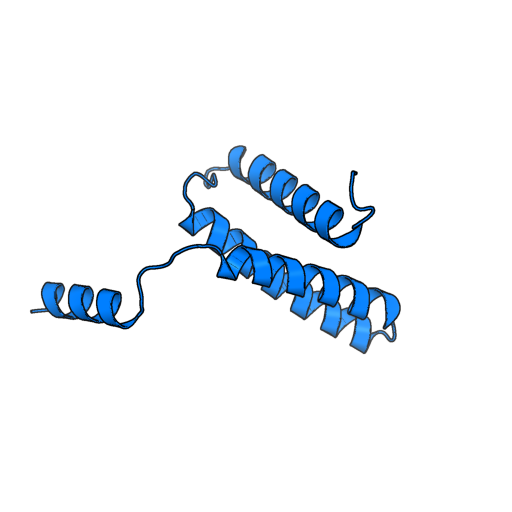 ? 0.331 -0.869 -13.942 1.00 79.88 79 VAL A CA 1
ATOM 591 C C . VAL A 1 79 ? 0.449 -2.103 -14.829 1.00 79.88 79 VAL A C 1
ATOM 593 O O . VAL A 1 79 ? 0.352 -3.230 -14.341 1.00 79.88 79 VAL A O 1
ATOM 596 N N . GLU A 1 80 ? 0.692 -1.894 -16.122 1.00 73.50 80 GLU A N 1
ATOM 597 C CA . GLU A 1 80 ? 1.012 -2.989 -17.035 1.00 73.50 80 GLU A CA 1
ATOM 598 C C . GLU A 1 80 ? 2.310 -3.669 -16.591 1.00 73.50 80 GLU A C 1
ATOM 600 O O . GLU A 1 80 ? 3.379 -3.061 -16.512 1.00 73.50 80 GLU A O 1
ATOM 605 N N . VAL A 1 81 ? 2.200 -4.955 -16.276 1.00 76.06 81 VAL A N 1
ATOM 606 C CA . VAL A 1 81 ? 3.333 -5.828 -15.988 1.00 76.06 81 VAL A CA 1
ATOM 607 C C . VAL A 1 81 ? 3.390 -6.917 -17.041 1.00 76.06 81 VAL A C 1
ATOM 609 O O . VAL A 1 81 ? 2.357 -7.422 -17.479 1.00 76.06 81 VAL A O 1
ATOM 612 N N . VAL A 1 82 ? 4.610 -7.293 -17.420 1.00 73.31 82 VAL A N 1
ATOM 613 C CA . VAL A 1 82 ? 4.851 -8.443 -18.295 1.00 73.31 82 VAL A CA 1
ATOM 614 C C . VAL A 1 82 ? 4.190 -9.672 -17.665 1.00 73.31 82 VAL A C 1
ATOM 616 O O . VAL A 1 82 ? 4.379 -9.946 -16.476 1.00 73.31 82 VAL A O 1
ATOM 619 N N . GLY A 1 83 ? 3.369 -10.379 -18.442 1.00 72.38 83 GLY A N 1
ATOM 620 C CA . GLY A 1 83 ? 2.628 -11.539 -17.956 1.00 72.38 83 GLY A CA 1
ATOM 621 C C . GLY A 1 83 ? 3.563 -12.673 -17.530 1.00 72.38 83 GLY A C 1
ATOM 622 O O . GLY A 1 83 ? 4.634 -12.863 -18.105 1.00 72.38 83 GLY A O 1
ATOM 623 N N . GLU A 1 84 ? 3.146 -13.472 -16.545 1.00 64.62 84 GLU A N 1
ATOM 624 C CA . GLU A 1 84 ? 3.964 -14.563 -15.988 1.00 64.62 84 GLU A CA 1
ATOM 625 C C . GLU A 1 84 ? 4.471 -15.546 -17.061 1.00 64.62 84 GLU A C 1
ATOM 627 O O . GLU A 1 84 ? 5.607 -16.011 -16.989 1.00 64.62 84 GLU A O 1
ATOM 632 N N . GLY A 1 85 ? 3.661 -15.826 -18.088 1.00 68.56 85 GLY A N 1
ATOM 633 C CA . GLY A 1 85 ? 4.039 -16.716 -19.191 1.00 68.56 85 GLY A CA 1
ATOM 634 C C . GLY A 1 85 ? 5.164 -16.166 -20.072 1.00 68.56 85 GLY A C 1
ATOM 635 O O . GLY A 1 85 ? 6.033 -16.919 -20.501 1.00 68.56 85 GLY A O 1
ATOM 636 N N . GLU A 1 86 ? 5.189 -14.854 -20.292 1.00 68.44 86 GLU A N 1
ATOM 637 C CA . GLU A 1 86 ? 6.233 -14.193 -21.076 1.00 68.44 86 GLU A CA 1
ATOM 638 C C . GLU A 1 86 ? 7.542 -14.117 -20.278 1.00 68.44 86 GLU A C 1
ATOM 640 O O . GLU A 1 86 ? 8.609 -14.423 -20.807 1.00 68.44 86 GLU A O 1
ATOM 645 N N . ILE A 1 87 ? 7.455 -13.852 -18.968 1.00 74.38 87 ILE A N 1
ATOM 646 C CA . ILE A 1 87 ? 8.607 -13.931 -18.057 1.00 74.38 87 ILE A CA 1
ATOM 647 C C . ILE A 1 87 ? 9.191 -15.348 -18.053 1.00 74.38 87 ILE A C 1
ATOM 649 O O . ILE A 1 87 ? 10.405 -15.513 -18.167 1.00 74.38 87 ILE A O 1
ATOM 653 N N . ARG A 1 88 ? 8.342 -16.378 -17.950 1.00 73.12 88 ARG A N 1
ATOM 654 C CA . ARG A 1 88 ? 8.793 -17.775 -17.944 1.00 73.12 88 ARG A CA 1
ATOM 655 C C . ARG A 1 88 ? 9.500 -18.147 -19.247 1.00 73.12 88 ARG A C 1
ATOM 657 O O . ARG A 1 88 ? 10.577 -18.728 -19.183 1.00 73.12 88 ARG A O 1
ATOM 664 N N . GLY A 1 89 ? 8.956 -17.747 -20.398 1.00 79.44 89 GLY A N 1
ATOM 665 C CA . GLY A 1 89 ? 9.580 -17.997 -21.700 1.00 79.44 89 GLY A CA 1
ATOM 666 C C . GLY A 1 89 ? 10.956 -17.338 -21.851 1.00 79.44 89 GLY A C 1
ATOM 667 O O . GLY A 1 89 ? 11.887 -17.965 -22.352 1.00 79.44 89 GLY A O 1
ATOM 668 N N . VAL A 1 90 ? 11.125 -16.104 -21.359 1.00 80.06 90 VAL A N 1
ATOM 669 C CA . VAL A 1 90 ? 12.436 -15.429 -21.350 1.00 80.06 90 VAL A CA 1
ATOM 670 C C . VAL A 1 90 ? 13.425 -16.153 -20.432 1.00 80.06 90 VAL A C 1
ATOM 672 O O . VAL A 1 90 ? 14.574 -16.357 -20.817 1.00 80.06 90 VAL A O 1
ATOM 675 N N . VAL A 1 91 ? 12.998 -16.575 -19.237 1.00 81.00 91 VAL A N 1
ATOM 676 C CA . VAL A 1 91 ? 13.863 -17.309 -18.295 1.00 81.00 91 VAL A CA 1
ATOM 677 C C . VAL A 1 91 ? 14.292 -18.660 -18.876 1.00 81.00 91 VAL A C 1
ATOM 679 O O . VAL A 1 91 ? 15.476 -18.987 -18.835 1.00 81.00 91 VAL A O 1
ATOM 682 N N . GLU A 1 92 ? 13.371 -19.417 -19.472 1.00 82.44 92 GLU A N 1
ATOM 683 C CA . GLU A 1 92 ? 13.673 -20.696 -20.131 1.00 82.44 92 GLU A CA 1
ATOM 684 C C . GLU A 1 92 ? 14.627 -20.532 -21.327 1.00 82.44 92 GLU A C 1
ATOM 686 O O . GLU A 1 92 ? 15.448 -21.413 -21.581 1.00 82.44 92 GLU A O 1
ATOM 691 N N . GLY A 1 93 ? 14.571 -19.399 -22.033 1.00 78.62 93 GLY A N 1
ATOM 692 C CA . GLY A 1 93 ? 15.479 -19.082 -23.139 1.00 78.62 93 GLY A CA 1
ATOM 693 C C . GLY A 1 93 ? 16.896 -18.668 -22.723 1.00 78.62 93 GLY A C 1
ATOM 694 O O . GLY A 1 93 ? 17.804 -18.767 -23.539 1.00 78.62 93 GLY A O 1
ATOM 695 N N . VAL A 1 94 ? 17.102 -18.206 -21.484 1.00 82.19 94 VAL A N 1
ATOM 696 C CA . VAL A 1 94 ? 18.429 -17.810 -20.955 1.00 82.19 94 VAL A CA 1
ATOM 697 C C . VAL A 1 94 ? 19.122 -18.962 -20.221 1.00 82.19 94 VAL A C 1
ATOM 699 O O . VAL A 1 94 ? 20.344 -18.971 -20.096 1.00 82.19 94 VAL A O 1
ATOM 702 N N . VAL A 1 95 ? 18.351 -19.922 -19.705 1.00 81.06 95 VAL A N 1
ATOM 703 C CA . VAL A 1 95 ? 18.875 -21.083 -18.966 1.00 81.06 95 VAL A CA 1
ATOM 704 C C . VAL A 1 95 ? 19.305 -22.231 -19.899 1.00 81.06 95 VAL A C 1
ATOM 706 O O . VAL A 1 95 ? 20.010 -23.130 -19.443 1.00 81.06 95 VAL A O 1
ATOM 709 N N . ASN A 1 96 ? 18.935 -22.189 -21.186 1.00 49.81 96 ASN A N 1
ATOM 710 C CA . ASN A 1 96 ? 19.348 -23.163 -22.209 1.00 49.81 96 ASN A CA 1
ATOM 711 C C . ASN A 1 96 ? 20.550 -22.698 -23.039 1.00 49.81 96 ASN A C 1
ATOM 713 O O . ASN A 1 96 ? 20.581 -21.510 -23.427 1.00 49.81 96 ASN A O 1
#

Radius of gyration: 16.88 Å; chains: 1; bounding box: 35×42×43 Å

InterPro domains:
  IPR003789 Aspartyl/glutamyl-tRNA amidotransferase subunit B-like [SSF89095] (1-95)
  IPR019004 Uncharacterised protein YqeY/Aim41 [PF09424] (1-94)
  IPR019004 Uncharacterised protein YqeY/Aim41 [PTHR28055] (1-95)
  IPR042184 YqeY/Aim41, N-terminal domain [G3DSA:1.10.1510.10] (1-75)